Protein AF-X1CS10-F1 (afdb_monomer_lite)

Foldseek 3Di:
DDDPQLVVVVVCVVVVHDDDQDWDDAQLQACPPHPDNVRHDPHGGDPVRSCVVSNHDPVSDDDDDDDDDPDDDDDDDDDDPCNPDDPDDPPD

Secondary structure (DSSP, 8-state):
----HHHHHHHHHHTT--------S-GGG-TTTSS-SSS--SS--SHHHHHHHTT--GGG---------SS----SSS--TTTTPPP--S--

InterPro domains:
  IPR001114 Adenylosuccinate synthetase [PF00709] (1-80)
  IPR027417 P-loop containing nucleoside triphosphate hydrolase [SSF52540] (2-80)
  IPR042109 Adenylosuccinate synthetase, domain 1 [G3DSA:3.40.440.10] (1-67)

Organism: NCBI:txid412755

Structure (mmCIF, N/CA/C/O backbone):
data_AF-X1CS10-F1
#
_entry.id   AF-X1CS10-F1
#
loop_
_atom_site.group_PDB
_atom_site.id
_atom_site.type_symbol
_atom_site.label_atom_id
_atom_site.label_alt_id
_atom_site.label_comp_id
_atom_site.label_asym_id
_atom_site.label_entity_id
_atom_site.label_seq_id
_atom_site.pdbx_PDB_ins_code
_atom_site.Cartn_x
_atom_site.Cartn_y
_atom_site.Cartn_z
_atom_site.occupancy
_atom_site.B_iso_or_equiv
_atom_site.auth_seq_id
_atom_site.auth_comp_id
_atom_site.auth_asym_id
_atom_site.auth_atom_id
_atom_site.pdbx_PDB_model_num
ATOM 1 N N . MET A 1 1 ? -14.640 16.902 -3.536 1.00 83.06 1 MET A N 1
ATOM 2 C CA . MET A 1 1 ? -15.424 16.714 -2.296 1.00 83.06 1 MET A CA 1
ATOM 3 C C . MET A 1 1 ? -14.418 16.484 -1.180 1.00 83.06 1 MET A C 1
ATOM 5 O O . MET A 1 1 ? -13.450 15.786 -1.442 1.00 83.06 1 MET A O 1
ATOM 9 N N . ILE A 1 2 ? -14.569 17.134 -0.027 1.00 96.38 2 ILE A N 1
ATOM 10 C CA . ILE A 1 2 ? -13.647 17.027 1.119 1.00 96.38 2 ILE A CA 1
ATOM 11 C C . ILE A 1 2 ? -14.439 16.406 2.269 1.00 96.38 2 ILE A C 1
ATOM 13 O O . ILE A 1 2 ? -15.580 16.816 2.473 1.00 96.38 2 ILE A O 1
ATOM 17 N N . ASP A 1 3 ? -13.848 15.445 2.979 1.00 96.75 3 ASP A N 1
ATOM 18 C CA . ASP A 1 3 ? -14.470 14.759 4.117 1.00 96.75 3 ASP A CA 1
ATOM 19 C C . ASP A 1 3 ? -13.406 14.185 5.077 1.00 96.75 3 ASP A C 1
ATOM 21 O O . ASP A 1 3 ? -12.245 14.013 4.684 1.00 96.75 3 ASP A O 1
ATOM 25 N N . ASP A 1 4 ? -13.798 13.854 6.311 1.00 97.62 4 ASP A N 1
ATOM 26 C CA . ASP A 1 4 ? -12.967 13.109 7.268 1.00 97.62 4 ASP A CA 1
ATOM 27 C C . ASP A 1 4 ? -13.010 11.609 6.949 1.00 97.62 4 ASP A C 1
ATOM 29 O O . ASP A 1 4 ? -13.726 10.795 7.544 1.00 97.62 4 ASP A O 1
ATOM 33 N N . THR A 1 5 ? -12.219 11.249 5.945 1.00 97.38 5 THR A N 1
ATOM 34 C CA . THR A 1 5 ? -12.130 9.869 5.462 1.00 97.38 5 THR A CA 1
ATOM 35 C C . THR A 1 5 ? -11.537 8.913 6.498 1.00 97.38 5 THR A C 1
ATOM 37 O O . THR A 1 5 ? -11.923 7.746 6.518 1.00 97.38 5 THR A O 1
ATOM 40 N N . VAL A 1 6 ? -10.673 9.389 7.400 1.00 97.88 6 VAL A N 1
ATOM 41 C CA . VAL A 1 6 ? -10.067 8.554 8.448 1.00 97.88 6 VAL A CA 1
ATOM 42 C C . VAL A 1 6 ? -11.125 8.125 9.458 1.00 97.88 6 VAL A C 1
ATOM 44 O O . VAL A 1 6 ? -11.206 6.935 9.788 1.00 97.88 6 VAL A O 1
ATOM 47 N N . TRP A 1 7 ? -11.964 9.059 9.921 1.00 98.06 7 TRP A N 1
ATOM 48 C CA . TRP A 1 7 ? -13.079 8.732 10.809 1.00 98.06 7 TRP A CA 1
ATOM 49 C C . TRP A 1 7 ? -14.067 7.779 10.128 1.00 98.06 7 TRP A C 1
ATOM 51 O O . TRP A 1 7 ? -14.394 6.731 10.688 1.00 98.06 7 TRP A O 1
ATOM 61 N N . MET A 1 8 ? -14.472 8.091 8.892 1.00 98.12 8 MET A N 1
ATOM 62 C CA . MET A 1 8 ? -15.432 7.290 8.126 1.00 98.12 8 MET A CA 1
ATOM 63 C C . MET A 1 8 ? -14.963 5.841 7.924 1.00 98.12 8 MET A C 1
ATOM 65 O O . MET A 1 8 ? -15.718 4.903 8.183 1.00 98.12 8 MET A O 1
ATOM 69 N N . VAL A 1 9 ? -13.719 5.640 7.479 1.00 97.69 9 VAL A N 1
ATOM 70 C CA . VAL A 1 9 ? -13.157 4.300 7.251 1.00 97.69 9 VAL A CA 1
ATOM 71 C C . VAL A 1 9 ? -13.107 3.509 8.559 1.00 97.69 9 VAL A C 1
ATOM 73 O O . VAL A 1 9 ? -13.504 2.344 8.591 1.00 97.69 9 VAL A O 1
ATOM 76 N N . ASN A 1 10 ? -12.678 4.132 9.659 1.00 98.12 10 ASN A N 1
ATOM 77 C CA . ASN A 1 10 ? -12.585 3.445 10.945 1.00 98.12 10 ASN A CA 1
ATOM 78 C C . ASN A 1 10 ? -13.963 3.130 11.565 1.00 98.12 10 ASN A C 1
ATOM 80 O O . ASN A 1 10 ? -14.086 2.072 12.186 1.00 98.12 10 ASN A O 1
ATOM 84 N N . ASP A 1 11 ? -14.991 3.971 11.386 1.00 98.31 11 ASP A N 1
ATOM 85 C CA . ASP A 1 11 ? -16.378 3.662 11.799 1.00 98.31 11 ASP A CA 1
ATOM 86 C C . ASP A 1 11 ? -16.912 2.424 11.064 1.00 98.31 11 ASP A C 1
ATOM 88 O O . ASP A 1 11 ? -17.430 1.489 11.681 1.00 98.31 11 ASP A O 1
ATOM 92 N N . LEU A 1 12 ? -16.720 2.371 9.744 1.00 98.25 12 LEU A N 1
ATOM 93 C CA . LEU A 1 12 ? -17.150 1.240 8.920 1.00 98.25 12 LEU A CA 1
ATOM 94 C C . LEU A 1 12 ? -16.453 -0.063 9.334 1.00 98.25 12 LEU A C 1
ATOM 96 O O . LEU A 1 12 ? -17.123 -1.085 9.511 1.00 98.25 12 LEU A O 1
ATOM 100 N N . LEU A 1 13 ? -15.137 -0.023 9.563 1.00 98.00 13 LEU A N 1
ATOM 101 C CA . LEU A 1 13 ? -14.379 -1.182 10.046 1.00 98.00 13 LEU A CA 1
ATOM 102 C C . LEU A 1 13 ? -14.886 -1.669 11.412 1.00 98.00 13 LEU A C 1
ATOM 104 O O . LEU A 1 13 ? -15.075 -2.870 11.607 1.00 98.00 13 LEU A O 1
ATOM 108 N N . GLN A 1 14 ? -15.179 -0.757 12.346 1.00 98.00 14 GLN A N 1
ATOM 109 C CA . GLN A 1 14 ? -15.735 -1.114 13.661 1.00 98.00 14 GLN A CA 1
ATOM 110 C C . GLN A 1 14 ? -17.119 -1.764 13.565 1.00 98.00 14 GLN A C 1
ATOM 112 O O . GLN A 1 14 ? -17.455 -2.625 14.378 1.00 98.00 14 GLN A O 1
ATOM 117 N N . ARG A 1 15 ? -17.907 -1.393 12.555 1.00 98.31 15 ARG A N 1
ATOM 118 C CA . ARG A 1 15 ? -19.222 -1.981 12.263 1.00 98.31 15 ARG A CA 1
ATOM 119 C C . ARG A 1 15 ? -19.138 -3.314 11.513 1.00 98.31 15 ARG A C 1
ATOM 121 O O . ARG A 1 15 ? -20.177 -3.881 11.181 1.00 98.31 15 ARG A O 1
ATOM 128 N N . GLY A 1 16 ? -17.930 -3.819 11.258 1.00 97.88 16 GLY A N 1
ATOM 129 C CA . GLY A 1 16 ? -17.692 -5.090 10.576 1.00 97.88 16 GLY A CA 1
ATOM 130 C C . GLY A 1 16 ? -17.826 -5.014 9.055 1.00 97.88 16 GLY A C 1
ATOM 131 O O . GLY A 1 16 ? -17.995 -6.047 8.411 1.00 97.88 16 GLY A O 1
ATOM 132 N N . VAL A 1 17 ? -17.779 -3.813 8.470 1.00 98.31 17 VAL A N 1
ATOM 133 C CA . VAL A 1 17 ? -17.831 -3.637 7.014 1.00 98.31 17 VAL A CA 1
ATOM 134 C C . VAL A 1 17 ? -16.476 -3.986 6.401 1.00 98.31 17 VAL A C 1
ATOM 136 O O . VAL A 1 17 ? -15.430 -3.546 6.873 1.00 98.31 17 VAL A O 1
ATOM 139 N N . THR A 1 18 ? -16.500 -4.751 5.311 1.00 97.25 18 THR A N 1
ATOM 140 C CA . THR A 1 18 ? -15.312 -5.042 4.503 1.00 97.25 18 THR A CA 1
ATOM 141 C C . THR A 1 18 ? -15.004 -3.875 3.568 1.00 97.25 18 THR A C 1
ATOM 143 O O . THR A 1 18 ? -15.881 -3.412 2.840 1.00 97.25 18 THR A O 1
ATOM 146 N N . ILE A 1 19 ? -13.749 -3.424 3.562 1.00 96.75 19 ILE A N 1
ATOM 147 C CA . ILE A 1 19 ? -13.261 -2.330 2.715 1.00 96.75 19 ILE A CA 1
ATOM 148 C C . ILE A 1 19 ? -12.193 -2.876 1.766 1.00 96.75 19 ILE A C 1
ATOM 150 O O . ILE A 1 19 ? -11.279 -3.575 2.196 1.00 96.75 19 ILE A O 1
ATOM 154 N N . LEU A 1 20 ? -12.301 -2.531 0.481 1.00 97.06 20 LEU A N 1
ATOM 155 C CA . LEU A 1 20 ? -11.262 -2.780 -0.516 1.00 97.06 20 LEU A CA 1
ATOM 156 C C . LEU A 1 20 ? -10.367 -1.542 -0.628 1.00 97.06 20 LEU A C 1
ATOM 158 O O . LEU A 1 20 ? -10.848 -0.459 -0.955 1.00 97.06 20 LEU A O 1
ATOM 162 N N . CYS A 1 21 ? -9.070 -1.713 -0.379 1.00 95.75 21 CYS A N 1
ATOM 163 C CA . CYS A 1 21 ? -8.061 -0.691 -0.634 1.00 95.75 21 CYS A CA 1
ATOM 164 C C . CYS A 1 21 ? -7.361 -1.003 -1.961 1.00 95.75 21 CYS A C 1
ATOM 166 O O . CYS A 1 21 ? -6.632 -1.988 -2.065 1.00 95.75 21 CYS A O 1
ATOM 168 N N . GLU A 1 22 ? -7.606 -0.181 -2.980 1.00 95.88 22 GLU A N 1
ATOM 169 C CA . GLU A 1 22 ? -6.907 -0.270 -4.260 1.00 95.88 22 GLU A CA 1
ATOM 170 C C . GLU A 1 22 ? -5.593 0.512 -4.186 1.00 95.88 22 GLU A C 1
ATOM 172 O O . GLU A 1 22 ? -5.575 1.709 -3.897 1.00 95.88 22 GLU A O 1
ATOM 177 N N . MET A 1 23 ? -4.483 -0.175 -4.442 1.00 94.62 23 MET A N 1
ATOM 178 C CA . MET A 1 23 ? -3.154 0.420 -4.409 1.00 94.62 23 MET A CA 1
ATOM 179 C C . MET A 1 23 ? -2.690 0.848 -5.798 1.00 94.62 23 MET A C 1
ATOM 181 O O . MET A 1 23 ? -3.030 0.248 -6.814 1.00 94.62 23 MET A O 1
ATOM 185 N N . THR A 1 24 ? -1.814 1.847 -5.811 1.00 92.25 24 THR A N 1
ATOM 186 C CA . THR A 1 24 ? -0.993 2.224 -6.962 1.00 92.25 24 THR A CA 1
ATOM 187 C C . THR A 1 24 ? 0.432 2.503 -6.467 1.00 92.25 24 THR A C 1
ATOM 189 O O . THR A 1 24 ? 0.626 2.862 -5.306 1.00 92.25 24 THR A O 1
ATOM 192 N N . GLN A 1 25 ? 1.483 2.372 -7.267 1.00 93.19 25 GLN A N 1
ATOM 193 C CA . GLN A 1 25 ? 1.565 1.776 -8.604 1.00 93.19 25 GLN A CA 1
ATOM 194 C C . GLN A 1 25 ? 1.861 0.262 -8.475 1.00 93.19 25 GLN A C 1
ATOM 196 O O . GLN A 1 25 ? 1.321 -0.383 -7.580 1.00 93.19 25 GLN A O 1
ATOM 201 N N . GLY A 1 26 ? 2.682 -0.324 -9.355 1.00 92.31 26 GLY A N 1
ATOM 202 C CA . GLY A 1 26 ? 3.177 -1.699 -9.201 1.00 92.31 26 GLY A CA 1
ATOM 203 C C . GLY A 1 26 ? 4.356 -1.777 -8.224 1.00 92.31 26 GLY A C 1
ATOM 204 O O . GLY A 1 26 ? 5.180 -0.874 -8.212 1.00 92.31 26 GLY A O 1
ATOM 205 N N . PHE A 1 27 ? 4.453 -2.859 -7.441 1.00 92.75 27 PHE A N 1
ATOM 206 C CA . PHE A 1 27 ? 5.454 -3.038 -6.368 1.00 92.75 27 PHE A CA 1
ATOM 207 C C . PHE A 1 27 ? 6.906 -2.773 -6.799 1.00 92.75 27 PHE A C 1
ATOM 209 O O . PHE A 1 27 ? 7.692 -2.230 -6.039 1.00 92.75 27 PHE A O 1
ATOM 216 N N . ASP A 1 28 ? 7.253 -3.108 -8.039 1.00 91.31 28 ASP A N 1
ATOM 217 C CA . ASP A 1 28 ? 8.593 -2.900 -8.598 1.00 91.31 28 ASP A CA 1
ATOM 218 C C . ASP A 1 28 ? 9.016 -1.413 -8.700 1.00 91.31 28 ASP A C 1
ATOM 220 O O . ASP A 1 28 ? 10.187 -1.087 -8.885 1.00 91.31 28 ASP A O 1
ATOM 224 N N . LEU A 1 29 ? 8.061 -0.489 -8.569 1.00 93.06 29 LEU A N 1
ATOM 225 C CA . LEU A 1 29 ? 8.302 0.953 -8.524 1.00 93.06 29 LEU A CA 1
ATOM 226 C C . LEU A 1 29 ? 8.364 1.494 -7.085 1.00 93.06 29 LEU A C 1
ATOM 228 O O . LEU A 1 29 ? 8.388 2.708 -6.922 1.00 93.06 29 LEU A O 1
ATOM 232 N N . ASP A 1 30 ? 8.341 0.647 -6.050 1.00 94.94 30 ASP A N 1
ATOM 233 C CA . ASP A 1 30 ? 8.403 1.072 -4.642 1.00 94.94 30 ASP A CA 1
ATOM 234 C C . ASP A 1 30 ? 9.681 1.881 -4.365 1.00 94.94 30 ASP A C 1
ATOM 236 O O . ASP A 1 30 ? 10.772 1.496 -4.776 1.00 94.94 30 ASP A O 1
ATOM 240 N N . LEU A 1 31 ? 9.535 3.002 -3.654 1.00 94.44 31 LEU A N 1
ATOM 241 C CA . LEU A 1 31 ? 10.640 3.912 -3.339 1.00 94.44 31 LEU A CA 1
ATOM 242 C C . LEU A 1 31 ? 11.778 3.264 -2.527 1.00 94.44 31 LEU A C 1
ATOM 244 O O . LEU A 1 31 ? 12.935 3.633 -2.692 1.00 94.44 31 LEU A O 1
ATOM 248 N N . GLU A 1 32 ? 11.458 2.333 -1.631 1.00 93.75 32 GLU A N 1
ATOM 249 C CA . GLU A 1 32 ? 12.414 1.734 -0.687 1.00 93.75 32 GLU A CA 1
ATOM 250 C C . GLU A 1 32 ? 12.816 0.308 -1.092 1.00 93.75 32 GLU A C 1
ATOM 252 O O . GLU A 1 32 ? 13.929 -0.137 -0.814 1.00 93.75 32 GLU A O 1
ATOM 257 N N . HIS A 1 33 ? 11.905 -0.427 -1.733 1.00 93.06 33 HIS A N 1
ATOM 258 C CA . HIS A 1 33 ? 12.044 -1.857 -2.031 1.00 93.06 33 HIS A CA 1
ATOM 259 C C . HIS A 1 33 ? 11.912 -2.189 -3.524 1.00 93.06 33 HIS A C 1
ATOM 261 O O . HIS A 1 33 ? 11.888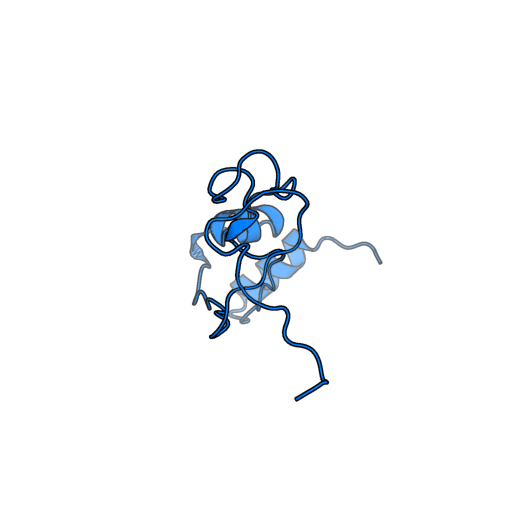 -3.372 -3.878 1.00 93.06 33 HIS A O 1
ATOM 267 N N . GLY A 1 34 ? 11.790 -1.182 -4.391 1.00 89.56 34 GLY A N 1
ATOM 268 C CA . GLY A 1 34 ? 11.788 -1.363 -5.839 1.00 89.56 34 GLY A CA 1
ATOM 269 C C . GLY A 1 34 ? 13.126 -1.907 -6.342 1.00 89.56 34 GLY A C 1
ATOM 270 O O . GLY A 1 34 ? 14.157 -1.795 -5.675 1.00 89.56 34 GLY A O 1
ATOM 271 N N . ILE A 1 35 ? 13.123 -2.518 -7.529 1.00 86.38 35 ILE A N 1
ATOM 272 C CA . ILE A 1 35 ? 14.348 -3.093 -8.113 1.00 86.38 35 ILE A CA 1
ATOM 273 C C . ILE A 1 35 ? 15.314 -1.992 -8.579 1.00 86.38 35 ILE A C 1
ATOM 275 O O . ILE A 1 35 ? 16.524 -2.214 -8.619 1.00 86.38 35 ILE A O 1
ATOM 279 N N . ASP A 1 36 ? 14.785 -0.816 -8.921 1.00 85.62 36 ASP A N 1
ATOM 280 C CA . ASP A 1 36 ? 15.540 0.298 -9.485 1.00 85.62 36 ASP A CA 1
ATOM 281 C C . ASP A 1 36 ? 15.443 1.546 -8.585 1.00 85.62 36 ASP A C 1
ATOM 283 O O . ASP A 1 36 ? 14.346 2.087 -8.419 1.00 85.62 36 ASP A O 1
ATOM 287 N N . PRO A 1 37 ? 16.562 2.018 -8.006 1.00 84.19 37 PRO A N 1
ATOM 288 C CA . PRO A 1 37 ? 16.559 3.181 -7.124 1.00 84.19 37 PRO A CA 1
ATOM 289 C C . PRO A 1 37 ? 16.424 4.518 -7.873 1.00 84.19 37 PRO A C 1
ATOM 291 O O . PRO A 1 37 ? 16.064 5.517 -7.252 1.00 84.19 37 PRO A O 1
ATOM 294 N N . GLU A 1 38 ? 16.718 4.570 -9.176 1.00 86.44 38 GLU A N 1
ATOM 295 C CA . GLU A 1 38 ? 16.636 5.796 -9.984 1.00 86.44 38 GLU A CA 1
ATOM 296 C C . GLU A 1 38 ? 15.264 5.934 -10.652 1.00 86.44 38 GLU A C 1
ATOM 298 O O . GLU A 1 38 ? 14.701 7.029 -10.710 1.00 86.44 38 GLU A O 1
ATOM 303 N N . PHE A 1 39 ? 14.698 4.817 -11.112 1.00 88.69 39 PHE A N 1
ATOM 304 C CA . PHE A 1 39 ? 13.433 4.767 -11.843 1.00 88.69 39 PHE A CA 1
ATOM 305 C C . PHE A 1 39 ? 12.306 4.166 -10.987 1.00 88.69 39 PHE A C 1
ATOM 307 O O . PHE A 1 39 ? 11.664 3.181 -11.354 1.00 88.69 39 PHE A O 1
ATOM 314 N N . CYS A 1 40 ? 12.045 4.761 -9.826 1.00 91.88 40 CYS A N 1
ATOM 315 C CA . CYS A 1 40 ? 10.942 4.392 -8.935 1.00 91.88 40 CYS A CA 1
ATOM 316 C C . CYS A 1 40 ? 9.879 5.501 -8.850 1.00 91.88 40 CYS A C 1
ATOM 318 O O . CYS A 1 40 ? 10.037 6.604 -9.381 1.00 91.88 40 CYS A O 1
ATOM 320 N N . THR A 1 41 ? 8.757 5.214 -8.187 1.00 93.12 41 THR A N 1
ATOM 321 C CA . THR A 1 41 ? 7.793 6.252 -7.813 1.00 93.1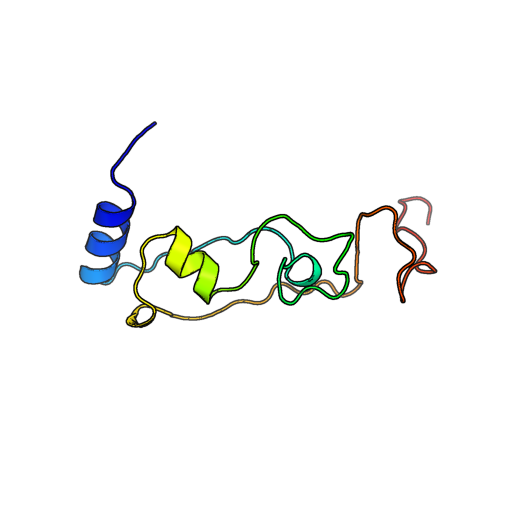2 41 THR A CA 1
ATOM 322 C C . THR A 1 41 ? 8.195 6.903 -6.494 1.00 93.12 41 THR A C 1
ATOM 324 O O . THR A 1 41 ? 8.898 6.325 -5.674 1.00 93.12 41 THR A O 1
ATOM 327 N N . SER A 1 42 ? 7.688 8.103 -6.223 1.00 94.06 42 SER A N 1
ATOM 328 C CA . SER A 1 42 ? 8.013 8.861 -5.005 1.00 94.06 42 SER A CA 1
ATOM 329 C C . SER A 1 42 ? 7.215 8.419 -3.767 1.00 94.06 42 SER A C 1
ATOM 331 O O . SER A 1 42 ? 6.989 9.215 -2.856 1.00 94.06 42 SER A O 1
ATOM 333 N N . LYS A 1 43 ? 6.742 7.170 -3.742 1.00 94.44 43 LYS A N 1
ATOM 334 C CA . LYS A 1 43 ? 6.004 6.567 -2.629 1.00 94.44 43 LYS A CA 1
ATOM 335 C C . LYS A 1 43 ? 6.386 5.106 -2.451 1.00 94.44 43 LYS A C 1
ATOM 337 O O . LYS A 1 43 ? 6.717 4.403 -3.401 1.00 94.44 43 LYS A O 1
ATOM 342 N N . MET A 1 44 ? 6.255 4.633 -1.222 1.00 96.12 44 MET A N 1
ATOM 343 C CA . MET A 1 44 ? 6.258 3.204 -0.953 1.00 96.12 44 MET A CA 1
ATOM 344 C C . MET A 1 44 ? 4.952 2.576 -1.462 1.00 96.12 44 MET A C 1
ATOM 346 O O . MET A 1 44 ? 3.855 3.093 -1.236 1.00 96.12 44 MET A O 1
ATOM 350 N N . ILE A 1 45 ? 5.078 1.447 -2.144 1.00 95.88 45 ILE A N 1
ATOM 351 C CA . ILE A 1 45 ? 4.014 0.639 -2.727 1.00 95.88 45 ILE A CA 1
ATOM 352 C C . ILE A 1 45 ? 3.999 -0.703 -1.991 1.00 95.88 45 ILE A C 1
ATOM 354 O O . ILE A 1 45 ? 4.395 -1.740 -2.511 1.00 95.88 45 ILE A O 1
ATOM 358 N N . ASN A 1 46 ? 3.502 -0.700 -0.758 1.00 94.12 46 ASN A N 1
ATOM 359 C CA . ASN A 1 46 ? 3.275 -1.928 0.000 1.00 94.12 46 ASN A CA 1
ATOM 360 C C . ASN A 1 46 ? 2.014 -1.812 0.880 1.00 94.12 46 ASN A C 1
ATOM 362 O O . ASN A 1 46 ? 1.573 -0.696 1.171 1.00 94.12 46 ASN A O 1
ATOM 366 N N . PRO A 1 47 ? 1.407 -2.942 1.298 1.00 95.38 47 PRO A N 1
ATOM 367 C CA . PRO A 1 47 ? 0.145 -2.921 2.037 1.00 95.38 47 PRO A CA 1
ATOM 368 C C . PRO A 1 47 ? 0.215 -2.130 3.345 1.00 95.38 47 PRO A C 1
ATOM 370 O O . PRO A 1 47 ? -0.733 -1.430 3.688 1.00 95.38 47 PRO A O 1
ATOM 373 N N . ALA A 1 48 ? 1.343 -2.190 4.059 1.00 94.69 48 ALA A N 1
ATOM 374 C CA . ALA A 1 48 ? 1.512 -1.452 5.308 1.00 94.69 48 ALA A CA 1
ATOM 375 C C . ALA A 1 48 ? 1.428 0.064 5.078 1.00 94.69 48 ALA A C 1
ATOM 377 O O . ALA A 1 48 ? 0.764 0.771 5.838 1.00 94.69 48 ALA A O 1
ATOM 378 N N . MET A 1 49 ? 2.037 0.550 3.998 1.00 96.19 49 MET A N 1
ATOM 379 C CA . MET A 1 49 ? 1.978 1.960 3.625 1.00 96.19 49 MET A CA 1
ATOM 380 C C . MET A 1 49 ? 0.606 2.382 3.117 1.00 96.19 49 MET A C 1
ATOM 382 O O . MET A 1 49 ? 0.138 3.447 3.507 1.00 96.19 49 MET A O 1
ATOM 386 N N . ALA A 1 50 ? -0.092 1.533 2.359 1.00 95.50 50 ALA A N 1
ATOM 387 C CA . ALA A 1 50 ? -1.476 1.800 1.967 1.00 95.50 50 ALA A CA 1
ATOM 388 C C . ALA A 1 50 ? -2.403 1.952 3.191 1.00 95.50 50 ALA A C 1
ATOM 390 O O . ALA A 1 50 ? -3.238 2.855 3.243 1.00 95.50 50 ALA A O 1
ATOM 391 N N . MET A 1 51 ? -2.220 1.117 4.220 1.00 96.75 51 MET A N 1
ATOM 392 C CA . MET A 1 51 ? -2.964 1.240 5.478 1.00 96.75 51 MET A CA 1
ATOM 393 C C . MET A 1 51 ? -2.603 2.514 6.247 1.00 96.75 51 MET A C 1
ATOM 395 O O . MET A 1 51 ? -3.496 3.177 6.777 1.00 96.75 51 MET A O 1
ATOM 399 N N . ALA A 1 52 ? -1.317 2.870 6.298 1.00 96.19 52 ALA A N 1
ATOM 400 C CA . ALA A 1 52 ? -0.859 4.092 6.953 1.00 96.19 52 ALA A CA 1
ATOM 401 C C . ALA A 1 52 ? -1.430 5.349 6.274 1.00 96.19 52 ALA A C 1
ATOM 403 O O . ALA A 1 52 ? -1.955 6.223 6.964 1.00 96.19 52 ALA A O 1
ATOM 404 N N . GLU A 1 53 ? -1.403 5.409 4.938 1.00 95.25 53 GLU A N 1
ATOM 405 C CA . GLU A 1 53 ? -2.001 6.489 4.137 1.00 95.25 53 GLU A CA 1
ATOM 406 C C . GLU A 1 53 ? -3.522 6.596 4.356 1.00 95.25 53 GLU A C 1
ATOM 408 O O . GLU A 1 53 ? -4.061 7.700 4.407 1.00 95.25 53 GLU A O 1
ATOM 413 N N . ALA A 1 54 ? -4.211 5.464 4.544 1.00 96.06 54 ALA A N 1
ATOM 414 C CA . ALA A 1 54 ? -5.647 5.419 4.833 1.00 96.06 54 ALA A CA 1
ATOM 415 C C . ALA A 1 54 ? -6.003 5.682 6.313 1.00 96.06 54 ALA A C 1
ATOM 417 O O . ALA A 1 54 ? -7.184 5.697 6.667 1.00 96.06 54 ALA A O 1
ATOM 418 N N . GLY A 1 55 ? -5.016 5.851 7.200 1.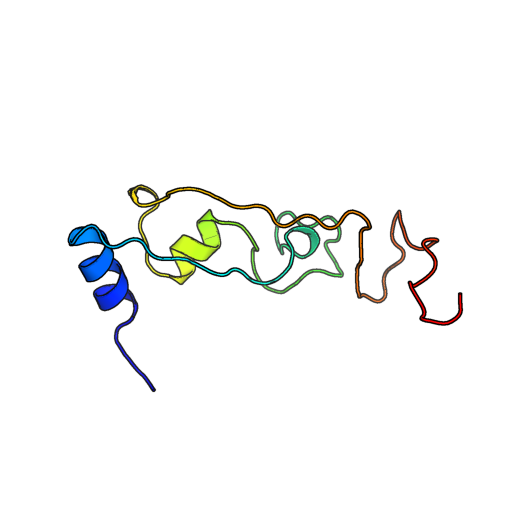00 97.50 55 GLY A N 1
ATOM 419 C CA . GLY A 1 55 ? -5.253 6.004 8.639 1.00 97.50 55 GLY A CA 1
ATOM 420 C C . GLY A 1 55 ? -5.849 4.750 9.296 1.00 97.50 55 GLY A C 1
ATOM 421 O O . GLY A 1 55 ? -6.632 4.849 10.246 1.00 97.50 55 GLY A O 1
ATOM 422 N N . VAL A 1 56 ? -5.508 3.563 8.788 1.00 97.50 56 VAL A N 1
ATOM 423 C CA . VAL A 1 56 ? -6.029 2.272 9.255 1.00 97.50 56 VAL A CA 1
ATOM 424 C C . VAL A 1 56 ? -4.972 1.529 10.065 1.00 97.50 56 VAL A C 1
ATOM 426 O O . VAL A 1 56 ? -3.843 1.318 9.632 1.00 97.50 56 VAL A O 1
ATOM 429 N N . SER A 1 57 ? -5.352 1.076 11.262 1.00 97.00 57 SER A N 1
ATOM 430 C CA . SER A 1 57 ? -4.479 0.249 12.099 1.00 97.00 57 SER A CA 1
ATOM 431 C C . SER A 1 57 ? -4.201 -1.116 11.444 1.00 97.00 57 SER A C 1
ATOM 433 O O . SER A 1 57 ? -5.155 -1.771 11.019 1.00 97.00 57 SER A O 1
ATOM 435 N N . PRO A 1 58 ? -2.950 -1.621 11.471 1.00 96.38 58 PRO A N 1
ATOM 436 C CA . PRO A 1 58 ? -2.592 -2.950 10.959 1.00 96.38 58 PRO A CA 1
ATOM 437 C C . PRO A 1 58 ? -3.419 -4.113 11.525 1.00 96.38 58 PRO A C 1
ATOM 439 O O . PRO A 1 58 ? -3.518 -5.158 10.893 1.00 96.38 58 PRO A O 1
ATOM 442 N N . LYS A 1 59 ? -4.065 -3.938 12.688 1.00 96.50 59 LYS A N 1
ATOM 443 C CA . LYS A 1 59 ? -4.968 -4.945 13.276 1.00 96.50 59 LYS A CA 1
ATOM 444 C C . LYS A 1 59 ? -6.172 -5.290 12.389 1.00 96.50 59 LYS A C 1
ATOM 446 O O . LYS A 1 59 ? -6.802 -6.316 12.609 1.00 96.50 59 LYS A O 1
ATOM 451 N N . TRP A 1 60 ? -6.522 -4.398 11.462 1.00 97.31 60 TRP A N 1
ATOM 452 C CA . TRP A 1 60 ? -7.632 -4.562 10.525 1.00 97.31 60 TRP A CA 1
ATOM 453 C C . TRP A 1 60 ? -7.195 -5.161 9.184 1.00 97.31 60 TRP A C 1
ATOM 455 O O . TRP A 1 60 ? -8.014 -5.241 8.273 1.00 97.31 60 TRP A O 1
ATOM 465 N N . LEU A 1 61 ? -5.922 -5.548 9.032 1.00 96.75 61 LEU A N 1
ATOM 466 C CA . LEU A 1 61 ? -5.444 -6.169 7.802 1.00 96.75 61 LEU A CA 1
ATOM 467 C C . LEU A 1 61 ? -6.208 -7.477 7.552 1.00 96.75 61 LEU A C 1
ATOM 469 O O . LEU A 1 61 ? -6.227 -8.367 8.401 1.00 96.75 61 LEU A O 1
ATOM 473 N N . GLY A 1 62 ? -6.837 -7.561 6.382 1.00 96.12 62 GLY A N 1
ATOM 474 C CA . GLY A 1 62 ? -7.448 -8.779 5.861 1.00 96.12 62 GLY A CA 1
ATOM 475 C C . GLY A 1 62 ? -6.542 -9.453 4.835 1.00 96.12 62 GLY A C 1
ATOM 476 O O . GLY A 1 62 ? -5.330 -9.555 5.018 1.00 96.12 62 GLY A O 1
ATOM 477 N N . ASP A 1 63 ? -7.138 -9.885 3.730 1.00 97.50 63 ASP A N 1
ATOM 478 C CA . ASP A 1 63 ? -6.408 -10.516 2.635 1.00 97.50 63 ASP A CA 1
ATOM 479 C C . ASP A 1 63 ? -5.627 -9.491 1.798 1.00 97.50 63 ASP A C 1
ATOM 481 O O . ASP A 1 63 ? -6.103 -8.387 1.523 1.00 97.50 63 ASP A O 1
ATOM 485 N N . VAL A 1 64 ? -4.442 -9.890 1.330 1.00 97.06 64 VAL A N 1
ATOM 486 C CA . VAL A 1 64 ? -3.630 -9.119 0.381 1.00 97.06 64 VAL A CA 1
ATOM 487 C C . VAL A 1 64 ? -3.607 -9.850 -0.955 1.00 97.06 64 VAL A C 1
ATOM 489 O O . VAL A 1 64 ? -3.115 -10.974 -1.052 1.00 97.06 64 VAL A O 1
ATOM 492 N N . TYR A 1 65 ? -4.112 -9.193 -1.997 1.00 96.69 65 TYR A N 1
ATOM 493 C CA . TYR A 1 65 ? -4.193 -9.750 -3.344 1.00 96.69 65 TYR A CA 1
ATOM 494 C C . TYR A 1 65 ? -3.091 -9.168 -4.233 1.00 96.69 65 TYR A C 1
ATOM 496 O O . TYR A 1 65 ? -3.115 -7.990 -4.585 1.00 96.69 65 TYR A O 1
ATOM 504 N N . GLY A 1 66 ? -2.121 -10.001 -4.615 1.00 94.88 66 GLY A N 1
ATOM 505 C CA . GLY A 1 66 ? -1.096 -9.640 -5.593 1.00 94.88 66 GLY A CA 1
ATOM 506 C C . GLY A 1 66 ? -1.608 -9.806 -7.023 1.00 94.88 66 GLY A C 1
ATOM 507 O O . GLY A 1 66 ? -2.047 -10.891 -7.402 1.00 94.88 6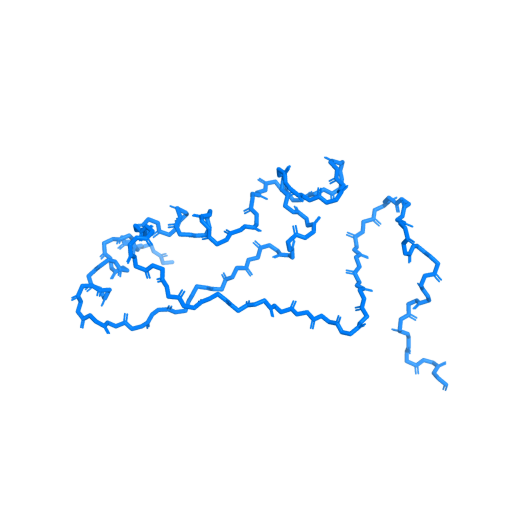6 GLY A O 1
ATOM 508 N N . VAL A 1 67 ? -1.523 -8.750 -7.835 1.00 94.31 67 VAL A N 1
ATOM 509 C CA . VAL A 1 67 ? -1.885 -8.799 -9.259 1.00 94.31 67 VAL A CA 1
ATOM 510 C C . VAL A 1 67 ? -0.623 -9.003 -10.089 1.00 94.31 67 VAL A C 1
ATOM 512 O O . VAL A 1 67 ? 0.169 -8.079 -10.268 1.00 94.31 67 VAL A O 1
ATOM 515 N N . LEU A 1 68 ? -0.436 -10.217 -10.608 1.00 91.62 68 LEU A N 1
ATOM 516 C CA . LEU A 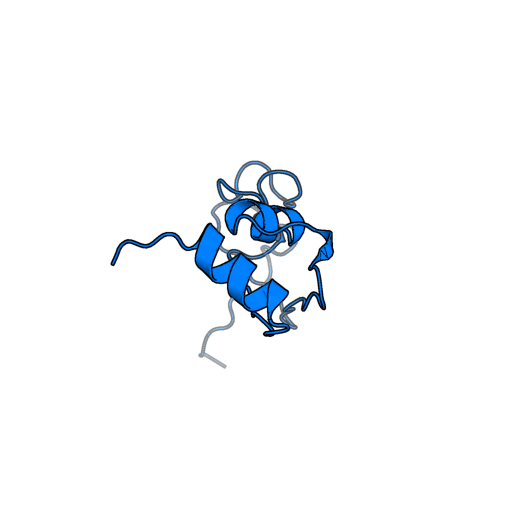1 68 ? 0.693 -10.561 -11.471 1.00 91.62 68 LEU A CA 1
ATOM 517 C C . LEU A 1 68 ? 0.237 -10.706 -12.921 1.00 91.62 68 LEU A C 1
ATOM 519 O O . LEU A 1 68 ? -0.787 -11.329 -13.207 1.00 91.62 68 LEU A O 1
ATOM 523 N N . ARG A 1 69 ? 1.025 -10.161 -13.850 1.00 86.19 69 ARG A N 1
ATOM 524 C CA . ARG A 1 69 ? 0.854 -10.416 -15.283 1.00 86.19 69 ARG A CA 1
ATOM 525 C C . ARG A 1 69 ? 1.729 -11.600 -15.703 1.00 86.19 69 ARG A C 1
ATOM 527 O O . ARG A 1 69 ? 2.847 -11.705 -15.205 1.00 86.19 69 ARG A O 1
ATOM 534 N N . PRO A 1 70 ? 1.278 -12.445 -16.650 1.00 86.25 70 PRO A N 1
ATOM 535 C CA . PRO A 1 70 ? 2.104 -13.528 -17.191 1.00 86.25 70 PRO A CA 1
ATOM 536 C C . PRO A 1 70 ? 3.404 -13.038 -17.840 1.00 86.25 70 PRO A C 1
ATOM 538 O O . PRO A 1 70 ? 4.397 -13.757 -17.841 1.00 86.25 70 PRO A O 1
ATOM 541 N N . PHE A 1 71 ? 3.391 -11.813 -18.373 1.00 81.12 71 PHE A N 1
ATOM 542 C CA . PHE A 1 71 ? 4.552 -11.155 -18.961 1.00 81.12 71 PHE A CA 1
ATOM 543 C C . PHE A 1 71 ? 4.795 -9.820 -18.249 1.00 81.12 71 PHE A C 1
ATOM 545 O O . PHE A 1 71 ? 3.848 -9.028 -18.129 1.00 81.12 71 PHE A O 1
ATOM 552 N N . PRO A 1 72 ? 6.022 -9.563 -17.760 1.00 78.75 72 PRO A N 1
ATOM 553 C CA . PRO A 1 72 ? 6.345 -8.305 -17.111 1.00 78.75 72 PRO A CA 1
ATOM 554 C C . PRO A 1 72 ? 6.310 -7.170 -18.134 1.00 78.75 72 PRO A C 1
ATOM 556 O O . PRO A 1 72 ? 6.719 -7.327 -19.283 1.00 78.75 72 PRO A O 1
ATOM 559 N N . VAL A 1 73 ? 5.818 -6.016 -17.699 1.00 79.88 73 VAL A N 1
ATOM 560 C CA . VAL A 1 73 ? 5.898 -4.763 -18.447 1.00 79.88 73 VAL A CA 1
ATOM 561 C C . VAL A 1 73 ? 6.388 -3.691 -17.497 1.00 79.88 73 VAL A C 1
ATOM 563 O O . VAL A 1 73 ? 5.989 -3.669 -16.331 1.00 79.88 73 VAL A O 1
ATOM 566 N N . ARG A 1 74 ? 7.242 -2.810 -17.998 1.00 80.56 74 ARG A N 1
ATOM 567 C CA . ARG A 1 74 ? 7.819 -1.720 -17.227 1.00 80.56 74 ARG A CA 1
ATOM 568 C C . ARG A 1 74 ? 8.024 -0.526 -18.155 1.00 80.56 74 ARG A C 1
ATOM 570 O O . ARG A 1 74 ? 8.265 -0.721 -19.346 1.00 80.56 74 ARG A O 1
ATOM 577 N N . HIS A 1 75 ? 7.774 0.673 -17.642 1.00 80.50 75 HIS A N 1
ATOM 578 C CA . HIS A 1 75 ? 7.848 1.906 -18.417 1.00 80.50 75 HIS A CA 1
ATOM 579 C C . HIS A 1 75 ? 8.746 2.910 -17.708 1.00 80.50 75 HIS A C 1
ATOM 581 O O . HIS A 1 75 ? 8.387 3.427 -16.652 1.00 80.50 75 HIS A O 1
ATOM 587 N N . ASP A 1 76 ? 9.895 3.156 -18.314 1.00 73.31 76 ASP A N 1
ATOM 588 C CA . ASP A 1 76 ? 11.003 3.946 -17.796 1.00 73.31 76 ASP A CA 1
ATOM 589 C C . ASP A 1 76 ? 12.095 4.066 -18.867 1.00 73.31 76 ASP A C 1
ATOM 591 O O . ASP A 1 76 ? 12.026 3.456 -19.936 1.00 73.31 76 ASP A O 1
ATOM 595 N N . GLU A 1 77 ? 13.088 4.906 -18.581 1.00 69.06 77 GLU A N 1
ATOM 596 C CA . GLU A 1 77 ? 14.201 5.217 -19.484 1.00 69.06 77 GLU A CA 1
ATOM 597 C C . GLU A 1 77 ? 15.465 4.383 -19.182 1.00 69.06 77 GLU A C 1
ATOM 599 O O . GLU A 1 77 ? 16.486 4.536 -19.855 1.00 69.06 77 GLU A O 1
ATOM 604 N N . GLY A 1 78 ? 15.411 3.497 -18.179 1.00 65.56 78 GLY A N 1
ATOM 605 C CA . GLY A 1 78 ? 16.526 2.652 -17.751 1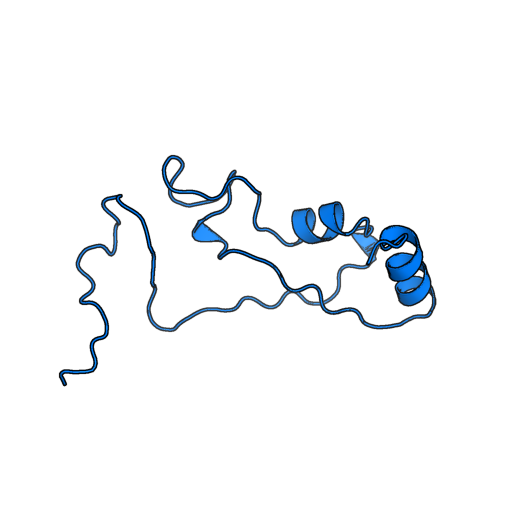.00 65.56 78 GLY A CA 1
ATOM 606 C C . GLY A 1 78 ? 16.756 1.406 -18.618 1.00 65.56 78 GLY A C 1
ATOM 607 O O . GLY A 1 78 ? 15.935 1.005 -19.443 1.00 65.56 78 GLY A O 1
ATOM 608 N N . THR A 1 79 ? 17.909 0.757 -18.430 1.00 56.16 79 THR A N 1
ATOM 609 C CA . THR A 1 79 ? 18.221 -0.533 -19.074 1.00 56.16 79 THR A CA 1
ATOM 610 C C . THR A 1 79 ? 17.898 -1.673 -18.106 1.00 56.16 79 THR A C 1
ATOM 612 O O . THR A 1 79 ? 18.608 -1.873 -17.125 1.00 56.16 79 THR A O 1
ATOM 615 N N . TYR A 1 80 ? 16.830 -2.429 -18.368 1.00 65.94 80 TYR A N 1
ATOM 616 C CA . TYR A 1 80 ? 16.348 -3.488 -17.471 1.00 65.94 80 TYR A CA 1
ATOM 617 C C . TYR A 1 80 ? 16.890 -4.870 -17.821 1.00 65.94 80 TYR A C 1
ATOM 619 O O . TYR A 1 80 ? 17.169 -5.176 -18.979 1.00 65.94 80 TYR A O 1
ATOM 627 N N . LEU A 1 81 ? 16.893 -5.764 -16.826 1.00 60.06 81 LEU A N 1
ATOM 628 C CA . LEU A 1 81 ? 17.130 -7.207 -17.000 1.00 60.06 81 LEU A CA 1
ATOM 629 C C . LEU A 1 81 ? 16.191 -7.860 -18.040 1.00 60.06 81 LEU A C 1
ATOM 631 O O . LEU A 1 81 ? 16.481 -8.948 -18.528 1.00 60.06 81 LEU A O 1
ATOM 635 N N . TYR A 1 82 ? 15.086 -7.191 -18.394 1.00 57.62 82 TYR A N 1
ATOM 636 C CA . TYR A 1 82 ? 14.087 -7.631 -19.373 1.00 57.62 82 TYR A CA 1
ATOM 637 C C . TYR A 1 82 ? 13.973 -6.703 -20.596 1.00 57.62 82 TYR A C 1
ATOM 639 O O . TYR A 1 82 ? 13.009 -6.817 -21.350 1.00 57.62 82 TYR A O 1
ATOM 647 N N . ALA A 1 83 ? 14.930 -5.790 -20.810 1.00 57.12 83 ALA A N 1
ATOM 648 C CA . ALA A 1 83 ? 14.890 -4.790 -21.888 1.00 57.12 83 ALA A CA 1
ATOM 649 C C . ALA A 1 83 ? 14.827 -5.390 -23.308 1.00 57.12 83 ALA A C 1
ATOM 651 O O . ALA A 1 83 ? 14.451 -4.705 -24.254 1.00 57.12 83 ALA A O 1
ATOM 652 N N . GLU A 1 84 ? 15.158 -6.674 -23.466 1.00 58.44 84 GLU A N 1
ATOM 653 C CA . GLU A 1 84 ? 15.054 -7.386 -24.744 1.00 58.44 84 GLU A CA 1
ATOM 654 C C . GLU A 1 84 ? 13.645 -7.932 -25.046 1.00 58.44 84 GLU A C 1
ATOM 656 O O . GLU A 1 84 ? 13.413 -8.494 -26.121 1.00 58.44 84 GLU A O 1
ATOM 661 N N . ALA A 1 85 ? 12.681 -7.792 -24.129 1.00 60.81 85 ALA A N 1
ATOM 662 C CA . ALA A 1 85 ? 11.315 -8.237 -24.372 1.00 60.81 85 ALA A CA 1
ATOM 663 C C . ALA A 1 85 ? 10.664 -7.381 -25.472 1.00 60.81 85 ALA A C 1
ATOM 665 O O . ALA A 1 85 ? 10.475 -6.175 -25.320 1.00 60.81 85 ALA A O 1
ATOM 666 N N . LYS A 1 86 ? 10.297 -8.013 -26.596 1.00 61.41 86 LYS A N 1
ATOM 667 C CA . LYS A 1 86 ? 9.567 -7.333 -27.673 1.00 61.41 86 LYS A CA 1
ATOM 668 C C . LYS A 1 86 ? 8.243 -6.776 -27.129 1.00 61.41 86 LYS A C 1
ATOM 670 O O . LYS A 1 86 ? 7.482 -7.546 -26.536 1.00 61.41 86 LYS A O 1
ATOM 675 N N . PRO A 1 87 ? 7.929 -5.488 -27.363 1.00 61.53 87 PRO A N 1
ATOM 676 C CA . PRO A 1 87 ? 6.615 -4.944 -27.049 1.00 61.53 87 PRO A CA 1
ATOM 677 C C . PRO A 1 87 ? 5.520 -5.786 -27.711 1.00 61.53 87 PRO A C 1
ATOM 679 O O . PRO A 1 87 ? 5.635 -6.140 -28.884 1.00 61.53 87 PRO A O 1
ATOM 682 N N . LEU A 1 88 ? 4.455 -6.102 -26.971 1.00 62.47 88 LEU A N 1
ATOM 683 C CA . LEU A 1 88 ? 3.256 -6.715 -27.542 1.00 62.47 88 LEU A CA 1
ATOM 684 C C . LEU A 1 88 ? 2.571 -5.682 -28.449 1.00 62.47 88 LEU A C 1
ATOM 686 O O . LEU A 1 88 ? 1.879 -4.790 -27.960 1.00 62.47 88 LEU A O 1
ATOM 690 N N . THR A 1 89 ? 2.796 -5.776 -29.759 1.00 67.69 89 THR A N 1
ATOM 691 C CA . THR A 1 89 ? 2.084 -4.995 -30.779 1.00 67.69 89 THR A CA 1
ATOM 692 C C . THR A 1 89 ? 0.968 -5.829 -31.406 1.00 67.69 89 THR A C 1
ATOM 694 O O . THR A 1 89 ? 0.932 -7.052 -31.277 1.00 67.69 89 THR A O 1
ATOM 697 N N . TRP A 1 90 ? 0.026 -5.163 -32.073 1.00 68.94 90 TRP A N 1
ATOM 698 C CA . TRP A 1 90 ? -1.101 -5.817 -32.750 1.00 68.94 90 TRP A CA 1
ATOM 699 C C . TRP A 1 90 ? -0.724 -6.438 -34.107 1.00 68.94 90 TRP A C 1
ATOM 701 O O . TRP A 1 90 ? -1.589 -6.988 -34.782 1.00 68.94 90 TRP A O 1
ATOM 711 N N . ASP A 1 91 ? 0.551 -6.371 -34.495 1.00 69.94 91 ASP A N 1
ATOM 712 C CA . ASP A 1 91 ? 1.061 -6.774 -35.810 1.00 69.94 91 ASP A CA 1
ATOM 713 C C . ASP A 1 91 ? 1.541 -8.238 -35.821 1.00 69.94 91 ASP A C 1
ATOM 715 O O . ASP A 1 91 ? 2.684 -8.520 -36.193 1.00 69.94 91 ASP A O 1
ATOM 719 N N . LEU A 1 92 ? 0.691 -9.165 -35.359 1.00 56.69 92 LEU A N 1
ATOM 720 C CA . LEU A 1 92 ? 0.948 -10.610 -35.471 1.00 56.69 92 LEU A CA 1
ATOM 721 C C . LEU A 1 92 ? 0.828 -11.106 -36.917 1.00 56.69 92 LEU A C 1
ATOM 723 O O . LEU A 1 92 ? -0.166 -10.744 -37.588 1.00 56.69 92 LEU A O 1
#

pLDDT: mean 88.0, std 12.91, range [56.16, 98.31]

Radius of gyration: 17.45 Å; chains: 1; bounding box: 37×31×50 Å

Sequence (92 aa):
MIDDTVWMVNDLLQRGVTILCEMTQGFDLDLEHGIDPEFCTSKMINPAMAMAEAGVSPKWLGDVYGVLRPFPVRHDEGTYLYAEAKPLTWDL